Protein AF-A0A0L0G2A8-F1 (afdb_monomer)

Organism: NCBI:txid667725

pLDDT: mean 73.21, std 19.39, range [34.44, 93.0]

Solvent-accessible surface area (backbone atoms only — not comparable to full-atom values): 8520 Å² total; per-residue (Å²): 139,86,84,81,86,84,82,86,83,84,83,81,82,82,76,93,73,88,84,79,91,72,85,79,87,73,85,81,83,80,80,77,80,74,81,78,90,68,78,93,43,63,67,58,33,52,50,56,31,53,76,61,62,27,79,77,76,68,57,68,66,52,38,47,52,51,45,52,50,41,52,56,28,43,79,70,63,49,42,52,44,53,49,53,51,61,68,59,35,50,53,50,24,61,75,69,74,42,78,80,70,54,63,64,57,29,26,51,49,52,46,59,51,56,67,37,62,70,58,33,68,77,36,48,71,62,51,51,55,52,62,76,108

Structure (mmCIF, N/CA/C/O backbone):
data_AF-A0A0L0G2A8-F1
#
_entry.id   AF-A0A0L0G2A8-F1
#
loop_
_atom_site.group_PDB
_atom_site.id
_atom_site.type_symbol
_atom_site.label_atom_id
_atom_site.label_alt_id
_atom_site.label_comp_id
_atom_site.label_asym_id
_atom_site.label_entity_id
_atom_site.label_seq_id
_atom_site.pdbx_PDB_ins_code
_atom_site.Cartn_x
_atom_site.Cartn_y
_atom_site.Cartn_z
_atom_site.occupancy
_atom_site.B_iso_or_equiv
_atom_site.auth_seq_id
_atom_site.auth_comp_id
_atom_site.auth_asym_id
_atom_site.auth_atom_id
_atom_site.pdbx_PDB_model_num
ATOM 1 N N . LYS A 1 1 ? 53.311 43.164 15.117 1.00 40.94 1 LYS A N 1
ATOM 2 C CA . LYS A 1 1 ? 53.490 42.320 13.909 1.00 40.94 1 LYS A CA 1
ATOM 3 C C . LYS A 1 1 ? 52.850 40.971 14.210 1.00 40.94 1 LYS A C 1
ATOM 5 O O . LYS A 1 1 ? 53.427 40.213 14.974 1.00 40.94 1 LYS A O 1
ATOM 10 N N . CYS A 1 2 ? 51.629 40.738 13.733 1.00 40.62 2 CYS A N 1
ATOM 11 C CA . CYS A 1 2 ? 50.869 39.516 14.006 1.00 40.62 2 CYS A CA 1
ATOM 12 C C . CYS A 1 2 ? 51.155 38.494 12.899 1.00 40.62 2 CYS A C 1
ATOM 14 O O . CYS A 1 2 ? 51.042 38.835 11.723 1.00 40.62 2 CYS A O 1
ATOM 16 N N . ALA A 1 3 ? 51.562 37.279 13.266 1.00 45.53 3 ALA A N 1
ATOM 17 C CA . ALA A 1 3 ? 51.799 36.187 12.327 1.00 45.53 3 ALA A CA 1
ATOM 18 C C . ALA A 1 3 ? 50.493 35.411 12.107 1.00 45.53 3 ALA A C 1
ATOM 20 O O . ALA A 1 3 ? 49.876 34.946 13.063 1.00 45.53 3 ALA A O 1
ATOM 21 N N . ALA A 1 4 ? 50.065 35.320 10.849 1.00 45.31 4 ALA A N 1
ATOM 22 C CA . ALA A 1 4 ? 48.860 34.620 10.426 1.00 45.31 4 ALA A CA 1
ATOM 23 C C . ALA A 1 4 ? 49.148 33.126 10.205 1.00 45.31 4 ALA A C 1
ATOM 25 O O . ALA A 1 4 ? 50.085 32.765 9.493 1.00 45.31 4 ALA A O 1
ATOM 26 N N . THR A 1 5 ? 48.327 32.261 10.798 1.00 44.56 5 THR A N 1
ATOM 27 C CA . THR A 1 5 ? 48.356 30.810 10.585 1.00 44.56 5 THR A CA 1
ATOM 28 C C . THR A 1 5 ? 47.608 30.467 9.295 1.00 44.56 5 THR A C 1
ATOM 30 O O . THR A 1 5 ? 46.413 30.727 9.175 1.00 44.56 5 THR A O 1
ATOM 33 N N . ILE A 1 6 ? 48.310 29.884 8.322 1.00 49.44 6 ILE A N 1
ATOM 34 C CA . ILE A 1 6 ? 47.738 29.406 7.058 1.00 49.44 6 ILE A CA 1
ATOM 35 C C . ILE A 1 6 ? 47.194 27.991 7.283 1.00 49.44 6 ILE A C 1
ATOM 37 O O . ILE A 1 6 ? 47.953 27.082 7.609 1.00 49.44 6 ILE A O 1
ATOM 41 N N . VAL A 1 7 ? 45.888 27.796 7.095 1.00 40.31 7 VAL A N 1
ATOM 42 C CA . VAL A 1 7 ? 45.250 26.471 7.103 1.00 40.31 7 VAL A CA 1
ATOM 43 C C . VAL A 1 7 ? 45.177 25.958 5.666 1.00 40.31 7 VAL A C 1
ATOM 45 O O . VAL A 1 7 ? 44.529 26.559 4.811 1.00 40.31 7 VAL A O 1
ATOM 48 N N . THR A 1 8 ? 45.859 24.849 5.386 1.00 46.50 8 THR A N 1
ATOM 49 C CA . THR A 1 8 ? 45.850 24.180 4.080 1.00 46.50 8 THR A CA 1
ATOM 50 C C . THR A 1 8 ? 44.661 23.218 4.006 1.00 46.50 8 THR A C 1
ATOM 52 O O . THR A 1 8 ? 44.580 22.271 4.784 1.00 46.50 8 THR A O 1
ATOM 55 N N . LEU A 1 9 ? 43.731 23.445 3.074 1.00 39.28 9 LEU A N 1
ATOM 56 C CA . LEU A 1 9 ? 42.623 22.526 2.790 1.00 39.28 9 LEU A CA 1
ATOM 57 C C . LEU A 1 9 ? 43.014 21.579 1.649 1.00 39.28 9 LEU A C 1
ATOM 59 O O . LEU A 1 9 ? 43.172 21.995 0.502 1.00 39.28 9 LEU A O 1
ATOM 63 N N . SER A 1 1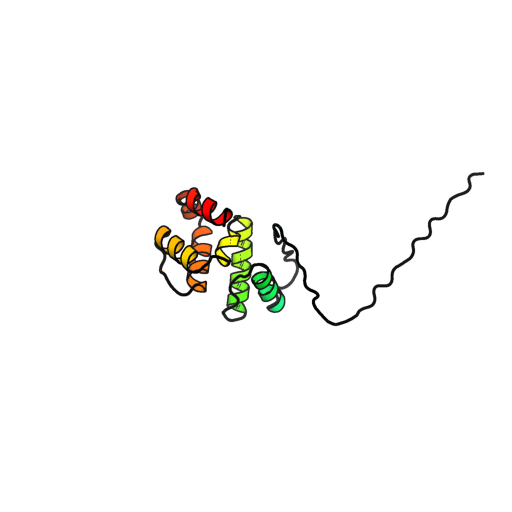0 ? 43.163 20.294 1.965 1.00 39.75 10 SER A N 1
ATOM 64 C CA . SER A 1 10 ? 43.417 19.238 0.982 1.00 39.75 10 SER A CA 1
ATOM 65 C C . SER A 1 10 ? 42.138 18.889 0.214 1.00 39.75 10 SER A C 1
ATOM 67 O O . SER A 1 10 ? 41.163 18.417 0.796 1.00 39.75 10 SER A O 1
ATOM 69 N N . MET A 1 11 ? 42.143 19.080 -1.110 1.00 44.56 11 MET A N 1
ATOM 70 C CA . MET A 1 11 ? 41.071 18.615 -1.997 1.00 44.56 11 MET A CA 1
ATOM 71 C C . MET A 1 11 ? 41.146 17.095 -2.187 1.00 44.56 11 MET A C 1
ATOM 73 O O . MET A 1 11 ? 42.110 16.583 -2.761 1.00 44.56 11 MET A O 1
ATOM 77 N N . VAL A 1 12 ? 40.101 16.367 -1.792 1.00 43.47 12 VAL A N 1
ATOM 78 C CA . VAL A 1 12 ? 39.959 14.944 -2.131 1.00 43.47 12 VAL A CA 1
ATOM 79 C C . VAL A 1 12 ? 39.246 14.818 -3.478 1.00 43.47 12 VAL A C 1
ATOM 81 O O . VAL A 1 12 ? 38.069 15.136 -3.631 1.00 43.47 12 VAL A O 1
ATOM 84 N N . LYS A 1 13 ? 39.992 14.352 -4.480 1.00 43.94 13 LYS A N 1
ATOM 85 C CA . LYS A 1 13 ? 39.531 14.090 -5.847 1.00 43.94 13 LYS A CA 1
ATOM 86 C C . LYS A 1 13 ? 3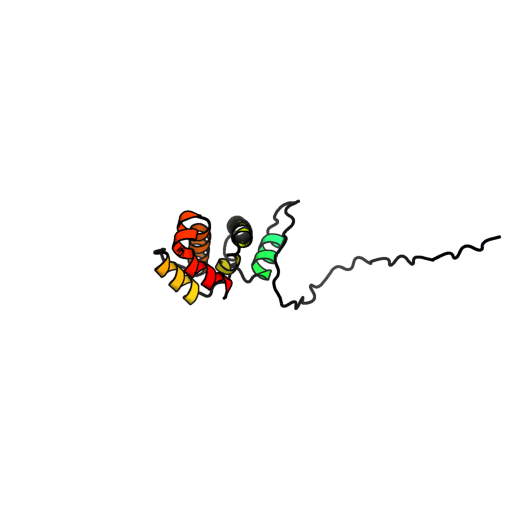8.717 12.790 -5.874 1.00 43.94 13 LYS A C 1
ATOM 88 O O . LYS A 1 13 ? 39.285 11.701 -5.826 1.00 43.94 13 LYS A O 1
ATOM 93 N N . ALA A 1 14 ? 37.390 12.884 -5.957 1.00 47.91 14 ALA A N 1
ATOM 94 C CA . ALA A 1 14 ? 36.526 11.712 -6.094 1.00 47.91 14 ALA A CA 1
ATOM 95 C C . ALA A 1 14 ? 36.577 11.156 -7.532 1.00 47.91 14 ALA A C 1
ATOM 97 O O . ALA A 1 14 ? 36.066 11.750 -8.482 1.00 47.91 14 ALA A O 1
ATOM 98 N N . ASN A 1 15 ? 37.220 9.998 -7.687 1.00 40.72 15 ASN A N 1
ATOM 99 C CA . ASN A 1 15 ? 37.264 9.224 -8.925 1.00 40.72 15 ASN A CA 1
ATOM 100 C C . ASN A 1 15 ? 35.881 8.643 -9.271 1.00 40.72 15 ASN A C 1
ATOM 102 O O . ASN A 1 15 ? 35.276 7.933 -8.469 1.00 40.72 15 ASN A O 1
ATOM 106 N N . LYS A 1 16 ? 35.428 8.850 -10.516 1.00 51.44 16 LYS A N 1
ATOM 107 C CA . LYS A 1 16 ? 34.335 8.078 -11.130 1.00 51.44 16 LYS A CA 1
ATOM 108 C C . LYS A 1 16 ? 34.751 6.604 -11.233 1.00 51.44 16 LYS A C 1
ATOM 110 O O . LYS A 1 16 ? 35.560 6.259 -12.091 1.00 51.44 16 LYS A O 1
ATOM 115 N N . LYS A 1 17 ? 34.148 5.719 -10.437 1.00 43.78 17 LYS A N 1
ATOM 116 C CA . LYS A 1 17 ? 34.100 4.278 -10.734 1.00 43.78 17 LYS A CA 1
ATOM 117 C C . LYS A 1 17 ? 32.650 3.829 -10.889 1.00 43.78 17 LYS A C 1
ATOM 119 O O . LYS A 1 17 ? 31.833 3.979 -9.989 1.00 43.78 17 LYS A O 1
ATOM 124 N N . LYS A 1 18 ? 32.352 3.298 -12.079 1.00 52.25 18 LYS A N 1
ATOM 125 C CA . LYS A 1 18 ? 31.164 2.494 -12.370 1.00 52.25 18 LYS A CA 1
ATOM 126 C C . LYS A 1 18 ? 31.232 1.208 -11.540 1.00 52.25 18 LYS A C 1
ATOM 128 O O . LYS A 1 18 ? 32.271 0.556 -11.539 1.00 52.25 18 LYS A O 1
ATOM 133 N N . GLY A 1 19 ? 30.104 0.807 -10.962 1.00 44.66 19 GLY A N 1
ATOM 134 C CA . GLY A 1 19 ? 29.838 -0.593 -10.640 1.00 44.66 19 GLY A CA 1
ATOM 135 C C . GLY A 1 19 ? 29.697 -0.922 -9.156 1.00 44.66 19 GLY A C 1
ATOM 136 O O . GLY A 1 19 ? 30.659 -0.833 -8.402 1.00 44.66 19 GLY A O 1
ATOM 137 N N . ARG A 1 20 ? 28.505 -1.462 -8.856 1.00 37.06 20 ARG A N 1
ATOM 138 C CA . ARG A 1 20 ? 28.086 -2.279 -7.704 1.00 37.06 20 ARG A CA 1
ATOM 139 C C . ARG A 1 20 ? 27.343 -1.516 -6.589 1.00 37.06 20 ARG A C 1
ATOM 141 O O . ARG A 1 20 ? 27.956 -0.717 -5.891 1.00 37.06 20 ARG A O 1
ATOM 148 N N . PRO A 1 21 ? 26.033 -1.773 -6.391 1.00 44.56 21 PRO A N 1
ATOM 149 C CA . PRO A 1 21 ? 25.341 -1.345 -5.184 1.00 44.56 21 PRO A CA 1
ATOM 150 C C . PRO A 1 21 ? 25.829 -2.221 -4.030 1.00 44.56 21 PRO A C 1
ATOM 152 O O . PRO A 1 21 ? 25.563 -3.424 -3.995 1.00 44.56 21 PRO A O 1
ATOM 155 N N . THR A 1 22 ? 26.580 -1.626 -3.112 1.00 41.50 22 THR A N 1
ATOM 156 C CA . THR A 1 22 ? 26.857 -2.228 -1.812 1.00 41.50 22 THR A CA 1
ATOM 157 C C . THR A 1 22 ? 25.624 -2.020 -0.940 1.00 41.50 22 THR A C 1
ATOM 159 O O . THR A 1 22 ? 25.144 -0.899 -0.797 1.00 41.50 22 THR A O 1
ATOM 162 N N . SER A 1 23 ? 25.108 -3.132 -0.423 1.00 45.31 23 SER A N 1
ATOM 163 C CA . SER A 1 23 ? 24.097 -3.253 0.628 1.00 45.31 23 SER A CA 1
ATOM 164 C C . SER A 1 23 ? 24.077 -2.065 1.599 1.00 45.31 23 SER A C 1
ATOM 166 O O . SER A 1 23 ? 25.033 -1.869 2.346 1.00 45.31 23 SER A O 1
ATOM 168 N N . LEU A 1 24 ? 22.967 -1.324 1.623 1.00 40.81 24 LEU A N 1
ATOM 169 C CA . LEU A 1 24 ? 22.609 -0.434 2.724 1.00 40.81 24 LEU A CA 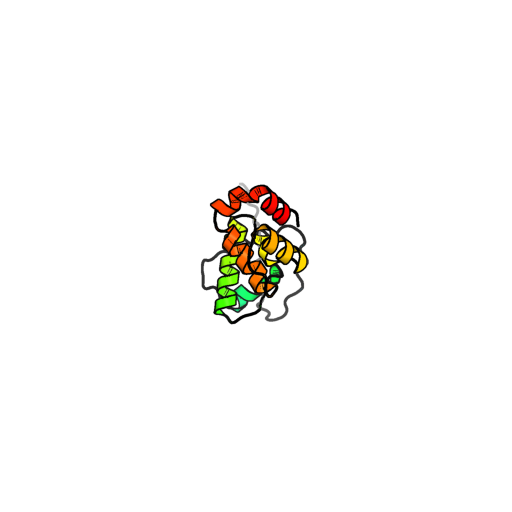1
ATOM 170 C C . LEU A 1 24 ? 21.624 -1.180 3.622 1.00 40.81 24 LEU A C 1
ATOM 172 O O . LEU A 1 24 ? 20.412 -1.143 3.431 1.00 40.81 24 LEU A O 1
ATOM 176 N N . THR A 1 25 ? 22.180 -1.879 4.604 1.00 40.56 25 THR A N 1
ATOM 177 C CA . THR A 1 25 ? 21.535 -2.039 5.904 1.00 40.56 25 THR A CA 1
ATOM 178 C C . THR A 1 25 ? 21.374 -0.648 6.502 1.00 40.56 25 THR A C 1
ATOM 180 O O . THR A 1 25 ? 22.366 -0.025 6.872 1.00 40.56 25 THR A O 1
ATOM 183 N N . SER A 1 26 ? 20.142 -0.160 6.588 1.00 34.44 26 SER A N 1
ATOM 184 C CA . SER A 1 26 ? 19.782 0.823 7.601 1.00 34.44 26 SER A CA 1
ATOM 185 C C . SER A 1 26 ? 18.348 0.561 8.020 1.00 34.44 26 SER A C 1
ATOM 187 O O . SER A 1 26 ? 17.395 0.831 7.292 1.00 34.44 26 SER A O 1
ATOM 189 N N . THR A 1 27 ? 18.241 -0.053 9.188 1.00 44.69 27 THR A N 1
ATOM 190 C CA . THR A 1 27 ? 17.058 -0.044 10.034 1.00 44.69 27 THR A CA 1
ATOM 191 C C . THR A 1 27 ? 16.725 1.412 10.383 1.00 44.69 27 THR A C 1
ATOM 193 O O . THR A 1 27 ? 17.621 2.255 10.435 1.00 44.69 27 THR A O 1
ATOM 196 N N . GLU A 1 28 ? 15.442 1.642 10.664 1.00 37.50 28 GLU A N 1
ATOM 197 C CA . GLU A 1 28 ? 14.861 2.810 11.343 1.00 37.50 28 GLU A CA 1
ATOM 198 C C . GLU A 1 28 ? 14.361 3.943 10.422 1.00 37.50 28 GLU A C 1
ATOM 200 O O . GLU A 1 28 ? 15.090 4.803 9.935 1.00 37.50 28 GLU A O 1
ATOM 205 N N . ASN A 1 29 ? 13.041 3.905 10.204 1.00 38.72 29 ASN A N 1
ATOM 206 C CA . ASN A 1 29 ? 12.145 5.015 9.872 1.00 38.72 29 ASN A CA 1
ATOM 207 C C . ASN A 1 29 ? 12.596 5.931 8.729 1.00 38.72 29 ASN A C 1
ATOM 209 O O . ASN A 1 29 ? 12.825 7.127 8.896 1.00 38.72 29 ASN A O 1
ATOM 213 N N . THR A 1 30 ? 12.648 5.376 7.517 1.00 39.19 30 THR A N 1
ATOM 214 C CA . THR A 1 30 ? 12.830 6.171 6.301 1.00 39.19 30 THR A CA 1
ATOM 215 C C . THR A 1 30 ? 11.542 6.927 5.962 1.00 39.19 30 THR A C 1
ATOM 217 O O . THR A 1 30 ? 10.725 6.479 5.156 1.00 39.19 30 THR A O 1
ATOM 220 N N . THR A 1 31 ? 11.370 8.116 6.536 1.00 43.66 31 THR A N 1
ATOM 221 C CA . THR A 1 31 ? 10.561 9.173 5.922 1.00 43.66 31 THR A CA 1
ATOM 222 C C . THR A 1 31 ? 11.246 9.520 4.601 1.00 43.66 31 THR A C 1
ATOM 224 O O . THR A 1 31 ? 12.209 10.282 4.549 1.00 43.66 31 THR A O 1
ATOM 227 N N . LEU A 1 32 ? 10.816 8.856 3.527 1.00 51.16 32 LEU A N 1
ATOM 228 C CA . LEU A 1 32 ? 11.316 9.040 2.168 1.00 51.16 32 LEU A CA 1
ATOM 229 C C . LEU A 1 32 ? 10.959 10.461 1.710 1.00 51.16 32 LEU A C 1
ATOM 231 O O . LEU A 1 32 ? 9.917 10.705 1.107 1.00 51.16 32 LEU A O 1
ATOM 235 N N . VAL A 1 33 ? 11.829 11.426 2.006 1.00 45.78 33 VAL A N 1
ATOM 236 C CA . VAL A 1 33 ? 11.762 12.767 1.418 1.00 45.78 33 VAL A CA 1
ATOM 237 C C . VAL A 1 33 ? 12.228 12.647 -0.033 1.00 45.78 33 VAL A C 1
ATOM 239 O O . VAL A 1 33 ? 13.385 12.880 -0.373 1.00 45.78 33 VAL A O 1
ATOM 242 N N . THR A 1 34 ? 11.330 12.194 -0.905 1.00 52.59 34 THR A N 1
ATOM 243 C CA . THR A 1 34 ? 11.558 12.182 -2.353 1.00 52.59 34 THR A CA 1
ATOM 244 C C . THR A 1 34 ? 11.424 13.597 -2.913 1.00 52.59 34 THR A C 1
ATOM 246 O O . THR A 1 34 ? 10.316 14.100 -3.112 1.00 52.59 34 THR A O 1
ATOM 249 N N . ASP A 1 35 ? 12.570 14.232 -3.169 1.00 45.06 35 ASP A N 1
ATOM 250 C CA . ASP A 1 35 ? 12.686 15.459 -3.959 1.00 45.06 35 ASP A CA 1
ATOM 251 C C . ASP A 1 35 ? 12.222 15.180 -5.403 1.00 45.06 35 ASP A C 1
ATOM 253 O O . ASP A 1 35 ? 12.770 14.333 -6.116 1.00 45.06 35 ASP A O 1
ATOM 257 N N . ASN A 1 36 ? 11.145 15.854 -5.812 1.00 51.53 36 ASN A N 1
ATOM 258 C CA . ASN A 1 36 ? 10.427 15.612 -7.066 1.00 51.53 36 ASN A CA 1
ATOM 259 C C . ASN A 1 36 ? 10.864 16.520 -8.222 1.00 51.53 36 ASN A C 1
ATOM 261 O O . ASN A 1 36 ? 10.170 16.597 -9.236 1.00 51.53 36 ASN A O 1
ATOM 265 N N . SER A 1 37 ? 12.011 17.184 -8.101 1.00 49.44 37 SER A N 1
ATOM 266 C CA . SER A 1 37 ? 12.488 18.193 -9.055 1.00 49.44 37 SER A CA 1
ATOM 267 C C . SER A 1 37 ? 12.827 17.688 -10.471 1.00 49.44 37 SER A C 1
ATOM 269 O O . SER A 1 37 ? 13.129 18.499 -11.345 1.00 49.44 37 SER A O 1
ATOM 271 N N . GLY A 1 38 ? 12.725 16.388 -10.789 1.00 53.88 38 GLY A N 1
ATOM 272 C CA . GLY A 1 38 ? 12.958 15.934 -12.166 1.00 53.88 38 GLY A CA 1
ATOM 273 C C . GLY A 1 38 ? 12.615 14.477 -12.470 1.00 53.88 38 GLY A C 1
ATOM 274 O O . GLY A 1 38 ? 13.275 13.561 -11.981 1.00 53.88 38 GLY A O 1
ATOM 275 N N . LYS A 1 39 ? 11.613 14.302 -13.350 1.00 60.25 39 LYS A N 1
ATOM 276 C CA . LYS A 1 39 ? 11.200 13.089 -14.092 1.00 60.25 39 LYS A CA 1
ATOM 277 C C . LYS A 1 39 ? 11.301 11.769 -13.306 1.00 60.25 39 LYS A C 1
ATOM 279 O O . LYS A 1 39 ? 12.367 11.164 -13.194 1.00 60.25 39 LYS A O 1
ATOM 284 N N . TRP A 1 40 ? 10.146 11.251 -12.881 1.00 66.56 40 TRP A N 1
ATOM 285 C CA . TRP A 1 40 ? 9.994 9.885 -12.371 1.00 66.56 40 TRP A CA 1
ATOM 286 C C . TRP A 1 40 ? 10.311 8.874 -13.486 1.00 66.56 40 TRP A C 1
ATOM 288 O O . TRP A 1 40 ? 9.475 8.529 -14.331 1.00 66.56 40 TRP A O 1
ATOM 298 N N . THR A 1 41 ? 11.566 8.432 -13.536 1.00 74.12 41 THR A N 1
ATOM 299 C CA . THR A 1 41 ? 11.994 7.344 -14.418 1.00 74.12 41 THR A CA 1
ATOM 300 C C . THR A 1 41 ? 11.527 6.010 -13.840 1.00 74.12 41 THR A C 1
ATOM 302 O O . THR A 1 41 ? 11.376 5.864 -12.626 1.00 74.12 41 THR A O 1
ATOM 305 N N . SER A 1 42 ? 11.293 5.011 -14.693 1.00 73.25 42 SER A N 1
ATOM 306 C CA . SER A 1 42 ? 10.863 3.678 -14.243 1.00 73.25 42 SER A CA 1
ATOM 307 C C . SER A 1 42 ? 11.830 3.020 -13.275 1.00 73.25 42 SER A C 1
ATOM 309 O O . SER A 1 42 ? 11.383 2.353 -12.348 1.00 73.25 42 SER A O 1
ATOM 311 N N . GLY A 1 43 ? 13.135 3.226 -13.477 1.00 80.38 43 GLY A N 1
ATOM 312 C CA . GLY A 1 43 ? 14.174 2.775 -12.554 1.00 80.38 43 GLY A CA 1
ATOM 313 C C . GLY A 1 43 ? 13.956 3.354 -11.161 1.00 80.38 43 GLY A C 1
ATOM 314 O O . GLY A 1 43 ? 13.749 2.597 -10.222 1.00 80.38 43 GLY A O 1
ATOM 315 N N . LYS A 1 44 ? 13.846 4.686 -11.058 1.00 83.06 44 LYS A N 1
ATOM 316 C CA . LYS A 1 44 ? 13.589 5.369 -9.782 1.00 83.06 44 LYS A CA 1
ATOM 317 C C . LYS A 1 44 ? 12.302 4.883 -9.110 1.00 83.06 44 LYS A C 1
ATOM 319 O O . LYS A 1 44 ? 12.315 4.618 -7.917 1.00 83.06 44 LYS A O 1
ATOM 324 N N . CYS A 1 45 ? 11.212 4.717 -9.865 1.00 85.06 45 CYS A N 1
ATOM 325 C CA . CYS A 1 45 ? 9.945 4.249 -9.293 1.00 85.06 45 CYS A CA 1
ATOM 326 C C . CYS A 1 45 ? 10.068 2.830 -8.722 1.00 85.06 45 CYS A C 1
ATOM 328 O O . CYS A 1 45 ? 9.627 2.551 -7.610 1.00 85.06 45 CYS A O 1
ATOM 330 N N . LYS A 1 46 ? 10.705 1.925 -9.474 1.00 86.75 46 LYS A N 1
ATOM 331 C CA . LYS A 1 46 ? 10.950 0.555 -9.015 1.00 86.75 46 LYS A CA 1
ATOM 332 C C . LYS A 1 46 ? 11.858 0.526 -7.793 1.00 86.75 46 LYS A C 1
ATOM 334 O O . LYS A 1 46 ? 11.614 -0.279 -6.905 1.00 86.75 46 LYS A O 1
ATOM 339 N N . ASP A 1 47 ? 12.873 1.382 -7.743 1.00 86.69 47 ASP A N 1
ATOM 340 C CA . ASP A 1 47 ? 13.800 1.440 -6.614 1.00 86.69 47 ASP A CA 1
ATOM 341 C C . ASP A 1 47 ? 13.115 1.964 -5.344 1.00 86.69 47 ASP A C 1
ATOM 343 O O . ASP A 1 47 ? 13.285 1.360 -4.290 1.00 86.69 47 ASP A O 1
ATOM 347 N N . ILE A 1 48 ? 12.262 2.991 -5.454 1.00 85.44 48 ILE A N 1
ATOM 348 C CA . ILE A 1 48 ? 11.448 3.507 -4.337 1.00 85.44 48 ILE A CA 1
ATOM 349 C C . ILE A 1 48 ? 10.468 2.443 -3.832 1.00 85.44 48 ILE A C 1
ATOM 351 O O . ILE A 1 48 ? 10.378 2.180 -2.638 1.00 85.44 48 ILE A O 1
ATOM 355 N N . LEU A 1 49 ? 9.722 1.795 -4.730 1.00 87.50 49 LEU A N 1
ATOM 356 C CA . LEU A 1 49 ? 8.784 0.750 -4.316 1.00 87.50 49 LEU A CA 1
ATOM 357 C C . LEU A 1 49 ? 9.524 -0.449 -3.710 1.00 87.50 49 LEU A C 1
ATOM 359 O O . LEU A 1 49 ? 9.048 -1.031 -2.740 1.00 87.50 49 LEU A O 1
ATOM 363 N N . ARG A 1 50 ? 10.711 -0.794 -4.227 1.00 88.50 50 ARG A N 1
ATOM 364 C CA . ARG A 1 50 ? 11.543 -1.862 -3.663 1.00 88.50 50 ARG A CA 1
ATOM 365 C C . ARG A 1 50 ? 12.071 -1.497 -2.277 1.00 88.50 50 ARG A C 1
ATOM 367 O O . ARG A 1 50 ? 12.080 -2.374 -1.423 1.00 88.50 50 ARG A O 1
ATOM 374 N N . SER A 1 51 ? 12.466 -0.245 -2.030 1.00 85.06 51 SER A N 1
ATOM 375 C CA . SER A 1 51 ? 12.990 0.169 -0.719 1.00 85.06 51 SER A CA 1
ATOM 376 C C . SER A 1 51 ? 11.958 0.049 0.398 1.00 85.06 51 SER A C 1
ATOM 378 O O . SER A 1 51 ? 12.332 -0.120 1.550 1.00 85.06 51 SER A O 1
ATOM 380 N N . VAL A 1 52 ? 10.669 0.103 0.058 1.00 81.12 52 VAL A N 1
ATOM 381 C CA . VAL A 1 52 ? 9.576 -0.120 1.011 1.00 81.12 52 VAL A CA 1
ATOM 382 C C . VAL A 1 52 ? 8.942 -1.507 0.881 1.00 81.12 52 VAL A C 1
ATOM 384 O O . VAL A 1 52 ? 7.945 -1.764 1.524 1.00 81.12 52 VAL A O 1
ATOM 387 N N . ASN A 1 53 ? 9.465 -2.427 0.066 1.00 84.94 53 ASN A N 1
ATOM 388 C CA . ASN A 1 53 ? 8.832 -3.734 -0.200 1.00 84.94 53 ASN A CA 1
ATOM 389 C C . ASN A 1 53 ? 7.393 -3.655 -0.767 1.00 84.94 53 ASN A C 1
ATOM 391 O O . ASN A 1 53 ? 6.588 -4.576 -0.594 1.00 84.94 53 ASN A O 1
ATOM 395 N N . ALA A 1 54 ? 7.061 -2.576 -1.477 1.00 86.94 54 ALA A N 1
ATOM 396 C CA . ALA A 1 54 ? 5.775 -2.410 -2.144 1.00 86.94 54 ALA A CA 1
ATOM 397 C C . ALA A 1 54 ? 5.696 -3.218 -3.460 1.00 86.94 54 ALA A C 1
ATOM 399 O O . ALA A 1 54 ? 6.717 -3.533 -4.083 1.00 86.94 54 ALA A O 1
ATOM 400 N N . PRO A 1 55 ? 4.480 -3.543 -3.940 1.00 87.62 55 PRO A N 1
ATOM 401 C CA . PRO A 1 55 ? 4.291 -4.293 -5.174 1.00 87.62 55 PRO A CA 1
ATOM 402 C C . PRO A 1 55 ? 4.930 -3.649 -6.412 1.00 87.62 55 PRO A C 1
ATOM 404 O O . PRO A 1 55 ? 4.690 -2.486 -6.727 1.00 87.62 55 PRO A O 1
ATOM 407 N N . LEU A 1 56 ? 5.657 -4.449 -7.197 1.00 88.88 56 LEU A N 1
ATOM 408 C CA . LEU A 1 56 ? 6.282 -4.032 -8.464 1.00 88.88 56 LEU A CA 1
ATOM 409 C C . LEU A 1 56 ? 5.553 -4.551 -9.715 1.00 88.88 56 LEU A C 1
ATOM 411 O O . LEU A 1 56 ? 6.027 -4.350 -10.831 1.00 88.88 56 LEU A O 1
ATOM 415 N N . LYS A 1 57 ? 4.424 -5.250 -9.544 1.00 88.25 57 LYS A N 1
ATOM 416 C CA . LYS A 1 57 ? 3.664 -5.852 -10.650 1.00 88.25 57 LYS A CA 1
ATOM 417 C C . LYS A 1 57 ? 2.947 -4.775 -11.473 1.00 88.25 57 LYS A C 1
ATOM 419 O O . LYS A 1 57 ? 2.342 -3.873 -10.893 1.00 88.25 57 LYS A O 1
ATOM 424 N N . GLY A 1 58 ? 2.968 -4.923 -12.795 1.00 85.25 58 GLY A N 1
ATOM 425 C CA . GLY A 1 58 ? 2.320 -4.018 -13.747 1.00 85.25 58 GLY A CA 1
ATOM 426 C C . GLY A 1 58 ? 3.300 -3.443 -14.765 1.00 85.25 58 GLY A C 1
ATOM 427 O O . GLY A 1 58 ? 4.504 -3.706 -14.709 1.00 85.25 58 GLY A O 1
ATOM 428 N N . ASP A 1 59 ? 2.766 -2.673 -15.706 1.00 89.38 59 ASP A N 1
ATOM 429 C CA . ASP A 1 59 ? 3.561 -1.899 -16.650 1.00 89.38 59 ASP A CA 1
ATOM 430 C C . ASP A 1 59 ? 4.170 -0.649 -15.983 1.00 89.38 59 ASP A C 1
ATOM 432 O O . ASP A 1 59 ? 4.043 -0.399 -14.780 1.00 89.38 59 ASP A O 1
ATOM 436 N N . ILE A 1 60 ? 4.900 0.134 -16.773 1.00 84.69 60 ILE A N 1
ATOM 437 C CA . ILE A 1 60 ? 5.591 1.332 -16.296 1.00 84.69 60 ILE A CA 1
ATOM 438 C C . ILE A 1 60 ? 4.641 2.395 -15.732 1.00 84.69 60 ILE A C 1
ATOM 440 O O . ILE A 1 60 ? 5.001 3.069 -14.765 1.00 84.69 60 ILE A O 1
ATOM 444 N N . GLU A 1 61 ? 3.444 2.526 -16.302 1.00 86.31 61 GLU A N 1
ATOM 445 C CA . GLU A 1 61 ? 2.449 3.508 -15.876 1.00 86.31 61 GLU A CA 1
ATOM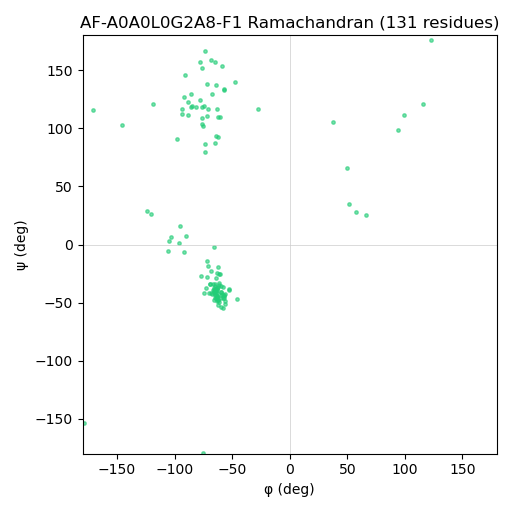 446 C C . GLU A 1 61 ? 1.801 3.088 -14.556 1.00 86.31 61 GLU A C 1
ATOM 448 O O . GLU A 1 61 ? 1.719 3.899 -13.634 1.00 86.31 61 GLU A O 1
ATOM 453 N N . VAL A 1 62 ? 1.477 1.803 -14.384 1.00 88.19 62 VAL A N 1
ATOM 454 C CA . VAL A 1 62 ? 1.007 1.255 -13.101 1.00 88.19 62 VAL A CA 1
ATOM 455 C C . VAL A 1 62 ? 2.054 1.452 -12.003 1.00 88.19 62 VAL A C 1
ATOM 457 O O . VAL A 1 62 ? 1.730 1.869 -10.892 1.00 88.19 62 VAL A O 1
ATOM 460 N N . ILE A 1 63 ? 3.331 1.205 -12.303 1.00 89.31 63 ILE A N 1
ATOM 461 C CA . ILE A 1 63 ? 4.426 1.411 -11.345 1.00 89.31 63 ILE A CA 1
ATOM 462 C C . ILE A 1 63 ? 4.550 2.891 -10.954 1.00 89.31 63 ILE A C 1
ATOM 464 O O . ILE A 1 63 ? 4.728 3.199 -9.775 1.00 89.31 63 ILE A O 1
ATOM 468 N N . ARG A 1 64 ? 4.428 3.816 -11.915 1.00 87.31 64 ARG A N 1
ATOM 469 C CA . ARG A 1 64 ? 4.418 5.262 -11.643 1.00 87.31 64 ARG A CA 1
ATOM 470 C C . ARG A 1 64 ? 3.241 5.665 -10.767 1.00 87.31 64 ARG A C 1
ATOM 472 O O . ARG A 1 64 ? 3.447 6.347 -9.767 1.00 87.31 64 ARG A O 1
ATOM 479 N N . GLN A 1 65 ? 2.036 5.211 -11.100 1.00 88.19 65 GLN A N 1
ATOM 480 C CA . GLN A 1 65 ? 0.836 5.485 -10.311 1.00 88.19 65 GLN A CA 1
ATOM 481 C C . GLN A 1 65 ? 0.964 4.955 -8.883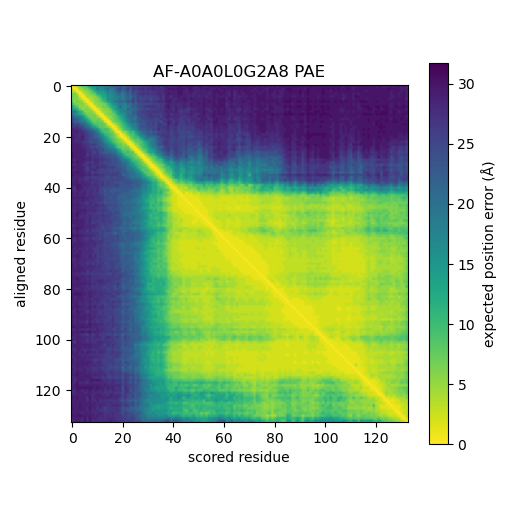 1.00 88.19 65 GLN A C 1
ATOM 483 O O . GLN A 1 65 ? 0.605 5.654 -7.941 1.00 88.19 65 GLN A O 1
ATOM 488 N N . ARG A 1 66 ? 1.534 3.760 -8.696 1.00 90.06 66 ARG A N 1
ATOM 489 C CA . ARG A 1 66 ? 1.762 3.198 -7.360 1.00 90.06 66 ARG A CA 1
ATOM 490 C C . ARG A 1 66 ? 2.790 3.997 -6.560 1.00 90.06 66 ARG A C 1
ATOM 492 O O . ARG A 1 66 ? 2.653 4.137 -5.351 1.00 90.06 66 ARG A O 1
ATOM 499 N N . CYS A 1 67 ? 3.792 4.553 -7.229 1.00 88.19 67 CYS A N 1
ATOM 500 C CA . CYS A 1 67 ? 4.746 5.477 -6.626 1.00 88.19 67 CYS A CA 1
ATOM 501 C C . CYS A 1 67 ? 4.098 6.791 -6.169 1.00 88.19 67 CYS A C 1
ATOM 503 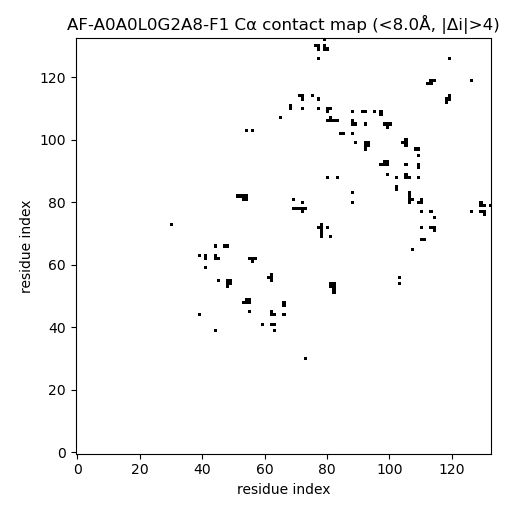O O . CYS A 1 67 ? 4.390 7.263 -5.072 1.00 88.19 67 CYS A O 1
ATOM 505 N N . VAL A 1 68 ? 3.207 7.360 -6.986 1.00 88.44 68 VAL A N 1
ATOM 506 C CA . VAL A 1 68 ? 2.413 8.539 -6.603 1.00 88.44 68 VAL A CA 1
ATOM 507 C C . VAL A 1 68 ? 1.522 8.204 -5.408 1.00 88.44 68 VAL A C 1
ATOM 509 O O . VAL A 1 68 ? 1.568 8.905 -4.405 1.00 88.44 68 VAL A O 1
ATOM 512 N N . LEU A 1 69 ? 0.819 7.069 -5.462 1.00 88.50 69 LEU A N 1
ATOM 513 C CA . LEU A 1 69 ? -0.015 6.588 -4.364 1.00 88.50 69 LEU A CA 1
ATOM 514 C C . LEU A 1 69 ? 0.787 6.416 -3.067 1.00 88.50 69 LEU A C 1
ATOM 516 O O . LEU A 1 69 ? 0.331 6.844 -2.015 1.00 88.50 69 LEU A O 1
ATOM 520 N N . LEU A 1 70 ? 1.992 5.835 -3.123 1.00 89.06 70 LEU A N 1
ATOM 521 C CA . LEU A 1 70 ? 2.868 5.714 -1.953 1.00 89.06 70 LEU A CA 1
ATOM 522 C C . LEU A 1 7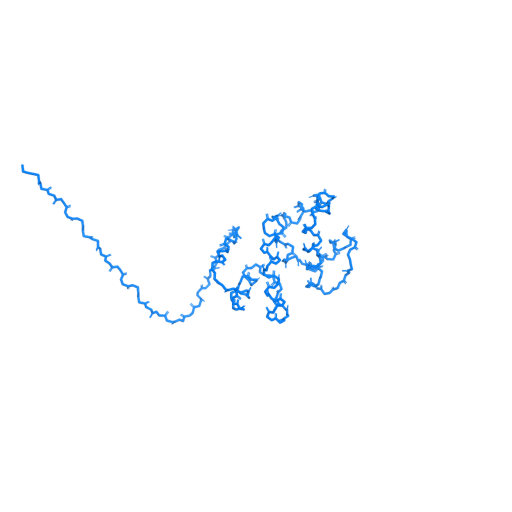0 ? 3.179 7.081 -1.340 1.00 89.06 70 LEU A C 1
ATOM 524 O O . LEU A 1 70 ? 3.105 7.229 -0.124 1.00 89.06 70 LEU A O 1
ATOM 528 N N . LYS A 1 71 ? 3.522 8.069 -2.172 1.00 86.25 71 LYS A N 1
ATOM 529 C CA . LYS A 1 71 ? 3.840 9.422 -1.712 1.00 86.25 71 LYS A CA 1
ATOM 530 C C . LYS A 1 71 ? 2.632 10.076 -1.041 1.00 86.25 71 LYS A C 1
ATOM 532 O O . LYS A 1 71 ? 2.772 10.646 0.040 1.00 86.25 71 LYS A O 1
ATOM 537 N N . ASP A 1 72 ? 1.460 9.960 -1.657 1.00 87.75 72 ASP A N 1
ATOM 538 C CA . ASP A 1 72 ? 0.221 10.510 -1.110 1.00 87.75 72 ASP A CA 1
ATOM 539 C C . ASP A 1 72 ? -0.122 9.836 0.223 1.00 87.75 72 ASP A C 1
ATOM 541 O O . ASP A 1 72 ? -0.401 10.511 1.207 1.00 87.75 72 ASP A O 1
ATOM 545 N N . LEU A 1 73 ? 0.001 8.510 0.314 1.00 86.88 73 LEU A N 1
ATOM 546 C CA . LEU A 1 73 ? -0.213 7.770 1.558 1.00 86.88 73 LEU A CA 1
ATOM 547 C C . LEU A 1 73 ? 0.815 8.122 2.642 1.00 86.88 73 LEU A C 1
ATOM 549 O O . LEU A 1 73 ? 0.451 8.229 3.812 1.00 86.88 73 LEU A O 1
ATOM 553 N N . GLN A 1 74 ? 2.083 8.338 2.282 1.00 86.44 74 GLN A N 1
ATOM 554 C CA . GLN A 1 74 ? 3.120 8.785 3.217 1.00 86.44 74 GLN A CA 1
ATOM 555 C C . GLN A 1 74 ? 2.823 10.175 3.781 1.00 86.44 74 GLN A C 1
ATOM 557 O O . GLN A 1 74 ? 2.963 10.369 4.987 1.00 86.44 74 GLN A O 1
ATOM 562 N N . ALA A 1 75 ? 2.345 11.113 2.958 1.00 84.56 75 ALA A N 1
ATOM 563 C CA . ALA A 1 75 ? 1.926 12.439 3.423 1.00 84.56 75 ALA A CA 1
ATOM 564 C C . ALA A 1 75 ? 0.776 12.368 4.446 1.00 84.56 75 ALA A C 1
ATOM 566 O O . ALA A 1 75 ? 0.624 13.250 5.286 1.00 84.56 75 ALA A O 1
ATOM 567 N N . LEU A 1 76 ? -0.012 11.292 4.398 1.00 83.00 76 LEU A N 1
ATOM 568 C CA . LEU A 1 76 ? -1.119 11.015 5.312 1.00 83.00 76 LEU A CA 1
ATOM 569 C C . LEU A 1 76 ? -0.717 10.092 6.481 1.00 83.00 76 LEU A C 1
ATOM 571 O O . LEU A 1 76 ? -1.550 9.752 7.324 1.00 83.00 76 LEU A O 1
ATOM 575 N N . GLY A 1 77 ? 0.551 9.677 6.546 1.00 82.56 77 GLY A N 1
ATOM 576 C CA . GLY A 1 77 ? 1.074 8.761 7.558 1.00 82.56 77 GLY A CA 1
ATOM 577 C C . GLY A 1 77 ? 0.501 7.344 7.473 1.00 82.56 77 GLY A C 1
ATOM 578 O O . GLY A 1 77 ? 0.430 6.670 8.488 1.00 82.56 77 GLY A O 1
ATOM 579 N N . VAL A 1 78 ? 0.045 6.903 6.299 1.00 85.06 78 VAL A N 1
ATOM 580 C CA . VAL A 1 78 ? -0.504 5.553 6.043 1.00 85.06 78 VAL A CA 1
ATOM 581 C C . VAL A 1 78 ? 0.240 4.842 4.907 1.00 85.06 78 VAL A C 1
ATOM 583 O O . VAL A 1 78 ? -0.311 4.015 4.185 1.00 85.06 78 VAL A O 1
ATOM 586 N N . GLY A 1 79 ? 1.523 5.166 4.720 1.00 85.12 79 GLY A N 1
ATOM 587 C CA . GLY A 1 79 ? 2.365 4.560 3.681 1.00 85.12 79 GLY A CA 1
ATOM 588 C C . GLY A 1 79 ? 2.544 3.042 3.829 1.00 85.12 79 GLY A C 1
ATOM 589 O O . GLY A 1 79 ? 2.748 2.354 2.827 1.00 85.12 79 GLY A O 1
ATOM 590 N N . SER A 1 80 ? 2.405 2.511 5.050 1.00 85.62 80 SER A N 1
ATOM 591 C CA . SER A 1 80 ? 2.492 1.077 5.368 1.00 85.62 80 SER A CA 1
ATOM 592 C C . SER A 1 80 ? 1.413 0.232 4.676 1.00 85.62 80 SER A C 1
ATOM 594 O O . SER A 1 80 ? 1.609 -0.961 4.450 1.00 85.62 80 SER A O 1
ATOM 596 N N . VAL A 1 81 ? 0.317 0.840 4.209 1.00 88.50 81 VAL A N 1
ATOM 597 C CA . VAL A 1 81 ? -0.752 0.145 3.468 1.00 88.50 81 VAL A CA 1
ATOM 598 C C . VAL A 1 81 ? -0.211 -0.647 2.276 1.00 88.50 81 VAL A C 1
ATOM 600 O O . VAL A 1 81 ? -0.648 -1.767 2.012 1.00 88.50 81 VAL A O 1
ATOM 603 N N . LEU A 1 82 ? 0.774 -0.103 1.555 1.00 87.62 82 LEU A N 1
ATOM 604 C CA . LEU A 1 82 ? 1.325 -0.768 0.371 1.00 87.62 82 LEU A CA 1
ATOM 605 C C . LEU A 1 82 ? 2.178 -1.997 0.702 1.00 87.62 82 LEU A C 1
ATOM 607 O O . LEU A 1 82 ? 2.458 -2.792 -0.197 1.00 87.62 82 LEU A O 1
ATOM 611 N N . VAL A 1 83 ? 2.569 -2.178 1.963 1.00 88.19 83 VAL A N 1
ATOM 612 C CA . VAL A 1 83 ? 3.455 -3.266 2.402 1.00 88.19 83 VAL A CA 1
ATOM 613 C C . VAL A 1 83 ? 2.711 -4.362 3.163 1.00 88.19 83 VAL A C 1
ATOM 615 O O . VAL A 1 83 ? 3.288 -5.421 3.418 1.00 88.19 83 VAL A O 1
ATOM 618 N N . LEU A 1 84 ? 1.417 -4.153 3.437 1.00 88.69 84 LEU A N 1
ATOM 619 C CA . LEU A 1 84 ? 0.551 -5.080 4.161 1.00 88.69 84 LEU A CA 1
ATOM 620 C C . LEU A 1 84 ? 0.668 -6.515 3.645 1.00 88.69 84 LEU A C 1
ATOM 622 O O . LEU A 1 84 ? 0.732 -6.783 2.438 1.00 88.69 84 LEU A O 1
ATOM 626 N N . LYS A 1 85 ? 0.656 -7.469 4.577 1.00 89.88 85 LYS A N 1
ATOM 627 C CA . LYS A 1 85 ? 0.549 -8.897 4.258 1.00 89.88 85 LYS A CA 1
ATOM 628 C C . LYS A 1 85 ? -0.839 -9.203 3.696 1.00 89.88 85 LYS A C 1
ATOM 630 O O . LYS A 1 85 ? -1.789 -8.459 3.917 1.00 89.88 85 LYS A O 1
ATOM 635 N N . VAL A 1 86 ? -0.963 -10.313 2.965 1.00 89.38 86 VAL A N 1
ATOM 636 C CA . VAL A 1 86 ? -2.232 -10.704 2.321 1.00 89.38 86 VAL A CA 1
ATOM 637 C C . VAL A 1 86 ? -3.364 -10.819 3.343 1.00 89.38 86 VAL A C 1
ATOM 639 O O . VAL A 1 86 ? -4.455 -10.325 3.079 1.00 89.38 86 VAL A O 1
ATOM 642 N N . ASP A 1 87 ? -3.099 -11.408 4.510 1.00 89.62 87 ASP A N 1
ATOM 643 C CA . ASP A 1 87 ? -4.108 -11.579 5.560 1.00 89.62 87 ASP A CA 1
ATOM 644 C C . ASP A 1 87 ? -4.542 -10.246 6.178 1.00 89.62 87 ASP A C 1
ATOM 646 O O . ASP A 1 87 ? -5.738 -10.020 6.357 1.00 89.62 87 ASP A O 1
ATOM 650 N N . ALA A 1 88 ? -3.595 -9.339 6.440 1.00 88.12 88 ALA A N 1
ATOM 651 C CA . ALA A 1 88 ? -3.882 -7.995 6.943 1.00 88.12 88 ALA A CA 1
ATOM 652 C C . ALA A 1 88 ? -4.681 -7.176 5.915 1.00 88.12 88 ALA A C 1
ATOM 654 O O . ALA A 1 88 ? -5.728 -6.619 6.240 1.00 88.12 88 ALA A O 1
ATOM 655 N N . ALA A 1 89 ? -4.265 -7.204 4.644 1.00 89.56 89 ALA A N 1
ATOM 656 C CA . ALA A 1 89 ? -4.999 -6.575 3.550 1.00 89.56 89 ALA A CA 1
ATOM 657 C C . ALA A 1 89 ? -6.418 -7.152 3.410 1.00 89.56 89 ALA A C 1
ATOM 659 O O . ALA A 1 89 ? -7.371 -6.402 3.234 1.00 89.56 89 ALA A O 1
ATOM 660 N N . ARG A 1 90 ? -6.596 -8.471 3.552 1.00 91.00 90 ARG A N 1
ATOM 661 C CA . ARG A 1 90 ? -7.924 -9.099 3.499 1.00 91.00 90 ARG A CA 1
ATOM 662 C C . ARG A 1 90 ? -8.812 -8.657 4.663 1.00 91.00 90 ARG A C 1
ATOM 664 O O . ARG A 1 90 ? -9.981 -8.355 4.442 1.00 91.00 90 ARG A O 1
ATOM 671 N N . ARG A 1 91 ? -8.271 -8.604 5.885 1.00 90.19 91 ARG A N 1
ATOM 672 C CA . ARG A 1 91 ? -8.998 -8.111 7.069 1.00 90.19 91 ARG A CA 1
ATOM 673 C C . ARG A 1 91 ? -9.446 -6.665 6.878 1.00 90.19 91 ARG A C 1
ATOM 675 O O . ARG A 1 91 ? -10.616 -6.376 7.097 1.00 90.19 91 ARG A O 1
ATOM 682 N N . LEU A 1 92 ? -8.556 -5.805 6.388 1.00 87.50 92 LEU A N 1
ATOM 683 C CA . LEU A 1 92 ? -8.874 -4.406 6.105 1.00 87.50 92 LEU A CA 1
ATOM 684 C C . LEU A 1 92 ? -9.884 -4.251 4.970 1.00 87.50 92 LEU A C 1
ATOM 686 O O . LEU A 1 92 ? -10.788 -3.433 5.085 1.00 87.50 92 LEU A O 1
ATOM 690 N N . CYS A 1 93 ? -9.799 -5.057 3.908 1.00 91.50 93 CYS A N 1
ATOM 691 C CA . CYS A 1 93 ? -10.845 -5.084 2.887 1.00 91.50 93 CYS A CA 1
ATOM 692 C C . CYS A 1 93 ? -12.205 -5.458 3.486 1.00 91.50 93 CYS A C 1
ATOM 694 O O . CYS A 1 93 ? -13.185 -4.810 3.156 1.00 91.50 93 CYS A O 1
ATOM 696 N N . ASN A 1 94 ? -12.274 -6.440 4.390 1.00 90.25 94 ASN A N 1
ATOM 697 C CA . ASN A 1 94 ? -13.537 -6.805 5.039 1.00 90.25 94 ASN A CA 1
ATOM 698 C C . ASN A 1 94 ? -14.075 -5.684 5.940 1.00 90.25 94 ASN A C 1
ATOM 700 O O . ASN A 1 94 ? -15.271 -5.427 5.931 1.00 90.25 94 ASN A O 1
ATOM 704 N N . GLN A 1 95 ? -13.203 -5.016 6.700 1.00 87.69 95 GLN A N 1
ATOM 705 C CA . GLN A 1 95 ? -13.592 -3.918 7.592 1.00 87.69 95 GLN A CA 1
ATOM 706 C C . GLN A 1 95 ? -14.030 -2.663 6.832 1.00 87.69 95 GLN A C 1
ATOM 708 O O . GLN A 1 95 ? -14.926 -1.962 7.281 1.00 87.69 95 GLN A O 1
ATOM 713 N N . LEU A 1 96 ? -13.412 -2.394 5.681 1.00 86.12 96 LEU A N 1
ATOM 714 C CA . LEU A 1 96 ? -13.753 -1.275 4.801 1.00 86.12 96 LEU A CA 1
ATOM 715 C C . LEU A 1 96 ? -14.815 -1.645 3.749 1.00 86.12 96 LEU A C 1
ATOM 717 O O . LEU A 1 96 ? -15.037 -0.865 2.825 1.00 86.12 96 LEU A O 1
ATOM 721 N N . GLU A 1 97 ? -15.411 -2.840 3.842 1.00 88.75 97 GLU A N 1
ATOM 722 C CA . GLU A 1 97 ? -16.401 -3.374 2.891 1.00 88.75 97 GLU A CA 1
ATOM 723 C C . GLU A 1 97 ? -15.941 -3.321 1.415 1.00 88.75 97 GLU A C 1
ATOM 725 O O . GLU A 1 97 ? -16.716 -3.116 0.482 1.00 88.75 97 GLU A O 1
ATOM 730 N N . LEU A 1 98 ? -14.641 -3.517 1.180 1.00 90.19 98 LEU A N 1
ATOM 731 C CA . LEU A 1 98 ? -14.022 -3.499 -0.141 1.00 90.19 98 LEU A CA 1
ATOM 732 C C . LEU A 1 98 ? -13.991 -4.896 -0.761 1.00 90.19 98 LEU A C 1
ATOM 734 O O . LEU A 1 98 ? -13.731 -5.904 -0.100 1.00 90.19 98 LEU A O 1
ATOM 738 N N . ALA A 1 99 ? -14.134 -4.942 -2.086 1.00 90.31 99 ALA A N 1
ATOM 739 C CA . ALA A 1 99 ? -13.956 -6.173 -2.843 1.00 90.31 99 ALA A CA 1
ATOM 740 C C . ALA A 1 99 ? -12.556 -6.770 -2.616 1.00 90.31 99 ALA A C 1
ATOM 742 O O . ALA A 1 99 ? -11.537 -6.075 -2.730 1.00 90.31 99 ALA A O 1
ATOM 743 N N . GLN A 1 100 ? -12.505 -8.079 -2.365 1.00 89.62 100 GLN A N 1
ATOM 744 C CA . GLN A 1 100 ? -11.255 -8.832 -2.295 1.00 89.62 100 GLN A CA 1
ATOM 745 C C . GLN A 1 100 ? -10.666 -9.047 -3.701 1.00 89.62 100 GLN A C 1
ATOM 747 O O . GLN A 1 100 ? -11.307 -8.796 -4.726 1.00 89.62 100 GLN A O 1
ATOM 752 N N . GLY A 1 101 ? -9.408 -9.467 -3.763 1.00 90.12 101 GLY A N 1
ATOM 753 C CA . GLY A 1 101 ? -8.710 -9.700 -5.022 1.00 90.12 101 GLY A CA 1
ATOM 754 C C . GLY A 1 101 ? -7.294 -10.199 -4.789 1.00 90.12 101 GLY A C 1
ATOM 755 O O . GLY A 1 101 ? -6.976 -10.782 -3.750 1.00 90.12 101 GLY A O 1
ATOM 756 N N . THR A 1 102 ? -6.414 -9.944 -5.750 1.00 91.31 102 THR A N 1
ATOM 757 C CA . THR A 1 102 ? -4.981 -10.159 -5.550 1.00 91.31 102 THR A CA 1
ATOM 758 C C . THR A 1 102 ? -4.442 -9.216 -4.471 1.00 91.31 102 THR A C 1
ATOM 760 O O . THR A 1 102 ? -4.996 -8.144 -4.230 1.00 91.31 102 THR A O 1
ATOM 763 N N . LYS A 1 103 ? -3.312 -9.578 -3.841 1.00 89.62 103 LYS A N 1
ATOM 764 C CA . LYS A 1 103 ? -2.636 -8.728 -2.839 1.00 89.62 103 LYS A CA 1
ATOM 765 C C . LYS A 1 103 ? -2.523 -7.274 -3.305 1.00 89.62 103 LYS A C 1
ATOM 767 O O . LYS A 1 103 ? -2.821 -6.361 -2.549 1.00 89.62 103 LYS A O 1
ATOM 772 N N . VAL A 1 104 ? -2.083 -7.094 -4.550 1.00 89.81 104 VAL A N 1
ATOM 773 C CA . VAL A 1 104 ? -1.816 -5.786 -5.154 1.00 89.81 104 VAL A CA 1
ATOM 774 C C . VAL A 1 104 ? -3.097 -4.969 -5.293 1.00 89.81 104 VAL A C 1
ATOM 776 O O . VAL A 1 104 ? -3.119 -3.811 -4.899 1.00 89.81 104 VAL A O 1
ATOM 779 N N . GLU A 1 105 ? -4.172 -5.579 -5.789 1.00 91.06 105 GLU A N 1
ATOM 780 C CA . GLU A 1 105 ? -5.465 -4.901 -5.924 1.00 91.06 105 GLU A CA 1
ATOM 781 C C . GLU A 1 105 ? -6.045 -4.519 -4.562 1.00 91.06 105 GLU A C 1
ATOM 783 O O . GLU A 1 105 ? -6.581 -3.424 -4.416 1.00 91.06 105 GLU A O 1
ATOM 788 N N . MET A 1 106 ? -5.911 -5.392 -3.558 1.00 93.00 106 MET A N 1
ATOM 789 C CA . MET A 1 106 ? -6.392 -5.108 -2.205 1.00 93.00 106 MET A CA 1
ATOM 790 C C . MET A 1 106 ? -5.667 -3.904 -1.596 1.00 93.00 106 MET A C 1
ATOM 792 O O . MET A 1 106 ? -6.328 -2.955 -1.184 1.00 93.00 106 MET A O 1
ATOM 796 N N . VAL A 1 107 ? -4.327 -3.881 -1.595 1.00 91.44 107 VAL A N 1
ATOM 797 C CA . VAL A 1 107 ? -3.571 -2.757 -1.006 1.00 91.44 107 VAL A CA 1
ATOM 798 C C . VAL A 1 107 ? -3.785 -1.444 -1.758 1.00 91.44 107 VAL A C 1
ATOM 800 O O . VAL A 1 107 ? -3.836 -0.385 -1.139 1.00 91.44 107 VAL A O 1
ATOM 803 N N . GLU A 1 108 ? -3.968 -1.487 -3.079 1.00 91.19 108 GLU A N 1
ATOM 804 C CA . GLU A 1 108 ? -4.278 -0.286 -3.856 1.00 91.19 108 GLU A CA 1
ATOM 805 C C . GLU A 1 108 ? -5.682 0.244 -3.587 1.00 91.19 108 GLU A C 1
ATOM 807 O O . GLU A 1 108 ? -5.851 1.456 -3.460 1.00 91.19 108 GLU A O 1
ATOM 812 N N . ARG A 1 109 ? -6.684 -0.640 -3.480 1.00 91.44 109 ARG A N 1
ATOM 813 C CA . ARG A 1 109 ? -8.047 -0.242 -3.104 1.00 91.44 109 ARG A CA 1
ATOM 814 C C . ARG A 1 109 ? -8.056 0.368 -1.712 1.00 91.44 109 ARG A C 1
ATOM 816 O O . ARG A 1 109 ? -8.552 1.476 -1.567 1.00 91.44 109 ARG A O 1
ATOM 823 N N . ILE A 1 110 ? -7.447 -0.299 -0.729 1.00 91.00 110 ILE A N 1
ATOM 824 C CA . ILE A 1 110 ? -7.328 0.224 0.640 1.00 91.00 110 ILE A CA 1
ATOM 825 C C . ILE A 1 110 ? -6.645 1.593 0.615 1.00 91.00 110 ILE A C 1
ATOM 827 O O . ILE A 1 110 ? -7.179 2.547 1.169 1.00 91.00 110 ILE A O 1
ATOM 831 N N . GLY A 1 111 ? -5.514 1.724 -0.086 1.00 89.75 111 GLY A N 1
ATOM 832 C CA . GLY A 1 111 ? -4.794 2.991 -0.200 1.00 89.75 111 GLY A CA 1
ATOM 833 C C . GLY A 1 111 ? -5.674 4.116 -0.746 1.00 89.75 111 GLY A C 1
ATOM 834 O O . GLY A 1 111 ? -5.800 5.165 -0.121 1.00 89.75 111 GLY A O 1
ATOM 835 N N . ARG A 1 112 ? -6.356 3.886 -1.871 1.00 90.44 112 ARG A N 1
ATOM 836 C CA . ARG A 1 112 ? -7.264 4.881 -2.469 1.00 90.44 112 ARG A CA 1
ATOM 837 C C . ARG A 1 112 ? -8.446 5.214 -1.557 1.00 90.44 112 ARG A C 1
ATOM 839 O O . ARG A 1 112 ? -8.823 6.377 -1.463 1.00 90.44 112 ARG A O 1
ATOM 846 N N . THR A 1 113 ? -9.000 4.226 -0.862 1.00 89.88 113 THR A N 1
ATOM 847 C CA . THR A 1 113 ? -10.081 4.424 0.110 1.00 89.88 113 THR A CA 1
ATOM 848 C C . THR A 1 113 ? -9.623 5.300 1.275 1.00 89.88 113 THR A C 1
ATOM 850 O O . THR A 1 113 ? -10.313 6.248 1.638 1.00 89.88 113 THR A O 1
ATOM 853 N N . LEU A 1 114 ? -8.423 5.059 1.807 1.00 86.19 114 LEU A N 1
ATOM 854 C CA . LEU A 1 114 ? -7.855 5.838 2.908 1.00 86.19 114 LEU A CA 1
ATOM 855 C C . LEU A 1 114 ? -7.432 7.254 2.497 1.00 86.19 114 LEU A C 1
ATOM 857 O O . LEU A 1 114 ? -7.323 8.132 3.354 1.00 86.19 114 LEU A O 1
ATOM 861 N N . MET A 1 115 ? -7.245 7.530 1.203 1.00 85.88 115 MET A N 1
ATOM 862 C CA . MET A 1 115 ? -7.078 8.907 0.730 1.00 85.88 115 MET A CA 1
ATOM 863 C C . MET A 1 115 ? -8.339 9.748 0.968 1.00 85.88 115 MET A C 1
ATOM 865 O O . MET A 1 115 ? -8.213 10.949 1.212 1.00 85.88 115 MET A O 1
ATOM 869 N N . ASN A 1 116 ? -9.532 9.143 0.988 1.00 86.31 116 ASN A N 1
ATOM 870 C CA . ASN A 1 116 ? -10.769 9.851 1.298 1.00 86.31 116 ASN A CA 1
ATOM 871 C C . ASN A 1 116 ? -10.825 10.222 2.789 1.00 86.31 116 ASN A C 1
ATOM 873 O O . ASN A 1 116 ? -10.868 9.356 3.661 1.00 86.31 116 ASN A O 1
ATOM 877 N N . GLN A 1 117 ? -10.848 11.524 3.078 1.00 79.56 117 GLN A N 1
ATOM 878 C CA . GLN A 1 117 ? -10.837 12.055 4.440 1.00 79.56 117 GLN A CA 1
ATOM 879 C C . GLN A 1 117 ? -12.033 11.592 5.283 1.00 79.56 117 GLN A C 1
ATOM 881 O O . GLN A 1 117 ? -11.857 11.334 6.470 1.00 79.56 117 GLN A O 1
ATOM 886 N N . VAL A 1 118 ? -13.218 11.441 4.681 1.00 81.62 118 VAL A N 1
ATOM 887 C CA . VAL A 1 118 ? -14.432 11.010 5.398 1.00 81.62 118 VAL A CA 1
ATOM 888 C C . VAL A 1 118 ? -14.267 9.580 5.902 1.00 81.62 118 VAL A C 1
ATOM 890 O O . VAL A 1 118 ? -14.480 9.306 7.080 1.00 81.62 118 VAL A O 1
ATOM 893 N N . VAL A 1 119 ? -13.806 8.684 5.025 1.00 79.69 119 VAL A N 1
ATOM 894 C CA . VAL A 1 119 ? -13.536 7.288 5.392 1.00 79.69 119 VAL A CA 1
ATOM 895 C C . VAL A 1 119 ? -12.428 7.226 6.433 1.00 79.69 119 VAL A C 1
ATOM 897 O O . VAL A 1 119 ? -12.498 6.427 7.360 1.00 79.69 119 VAL A O 1
ATOM 900 N N . ARG A 1 120 ? -11.428 8.101 6.313 1.00 78.06 120 ARG A N 1
ATOM 901 C CA . ARG A 1 120 ? -10.314 8.171 7.250 1.00 78.06 120 ARG A CA 1
ATOM 902 C C . ARG A 1 120 ? -10.775 8.472 8.673 1.00 78.06 120 ARG A C 1
ATOM 904 O O . ARG A 1 120 ? -10.517 7.672 9.557 1.00 78.06 120 ARG A O 1
ATOM 911 N N . GLN A 1 121 ? -11.537 9.552 8.840 1.00 78.00 121 GLN A N 1
ATOM 912 C CA . GLN A 1 121 ? -12.072 9.977 10.137 1.00 78.00 121 GLN A CA 1
ATOM 913 C C . GLN A 1 121 ? -13.015 8.936 10.750 1.00 78.00 121 GLN A C 1
ATOM 915 O O . GLN A 1 121 ? -13.006 8.717 11.956 1.00 78.00 121 GLN A O 1
ATOM 920 N N . GLN A 1 122 ? -13.809 8.254 9.922 1.00 80.56 122 GLN A N 1
ATOM 921 C CA . GLN A 1 122 ? -14.677 7.167 10.384 1.00 80.56 122 GLN A CA 1
ATOM 922 C C . GLN A 1 122 ? -13.893 5.926 10.837 1.00 80.56 122 GLN A C 1
ATOM 924 O O . GLN A 1 122 ? -14.406 5.132 11.620 1.00 80.56 122 GLN A O 1
ATOM 929 N N . ASN A 1 123 ? -12.657 5.758 10.362 1.00 80.50 123 ASN A N 1
ATOM 930 C CA . ASN A 1 123 ? -11.828 4.576 10.581 1.00 80.50 123 ASN A CA 1
ATOM 931 C C . ASN A 1 123 ? -10.508 4.902 11.303 1.00 80.50 123 ASN A C 1
ATOM 933 O O . ASN A 1 123 ? -9.535 4.160 11.161 1.00 80.50 123 ASN A O 1
ATOM 937 N N . ASP A 1 124 ? -10.464 5.975 12.102 1.00 76.38 124 ASP A N 1
ATOM 938 C CA . ASP A 1 124 ? -9.247 6.429 12.797 1.00 76.38 124 ASP A CA 1
ATOM 939 C C . ASP A 1 124 ? -8.585 5.306 13.620 1.00 76.38 124 ASP A C 1
ATOM 941 O O . ASP A 1 124 ? -7.363 5.151 13.597 1.00 76.38 124 ASP A O 1
ATOM 945 N N . ALA A 1 125 ? -9.382 4.450 14.271 1.00 75.56 125 ALA A N 1
ATOM 946 C CA . ALA A 1 125 ? -8.881 3.298 15.025 1.00 75.56 125 ALA A CA 1
ATOM 947 C C . ALA A 1 125 ? -8.206 2.232 14.138 1.00 75.56 125 ALA A C 1
ATOM 949 O O . ALA A 1 125 ? -7.188 1.658 14.524 1.00 75.56 125 ALA A O 1
ATOM 950 N N . LEU A 1 126 ? -8.732 1.981 12.933 1.00 75.75 126 LEU A N 1
ATOM 951 C CA . LEU A 1 126 ? -8.115 1.054 11.974 1.00 75.75 126 LEU A CA 1
ATOM 952 C C . LEU A 1 126 ? -6.811 1.621 11.417 1.00 75.75 126 LEU A C 1
ATOM 954 O O . LEU A 1 126 ? -5.862 0.888 11.158 1.00 75.75 126 LEU A O 1
ATOM 958 N N . ILE A 1 127 ? -6.753 2.935 11.246 1.00 75.62 127 ILE A N 1
ATOM 959 C CA . ILE A 1 127 ? -5.580 3.625 10.717 1.00 75.62 127 ILE A CA 1
ATOM 960 C C . ILE A 1 127 ? -4.451 3.665 11.734 1.00 75.62 127 ILE A C 1
ATOM 962 O O . ILE A 1 127 ? -3.294 3.502 11.349 1.00 75.62 127 ILE A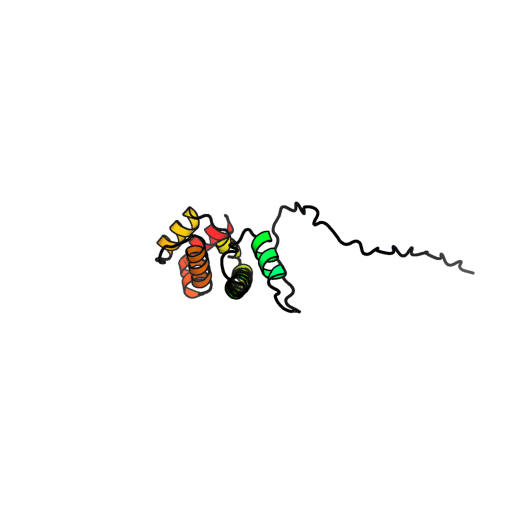 O 1
ATOM 966 N N . ALA A 1 128 ? -4.777 3.835 13.015 1.00 76.88 128 ALA A N 1
ATOM 967 C CA . ALA A 1 128 ? -3.811 3.672 14.092 1.00 76.88 128 ALA A CA 1
ATOM 968 C C . ALA A 1 128 ? -3.183 2.268 14.047 1.00 76.88 128 ALA A C 1
ATOM 970 O O . ALA A 1 128 ? -1.963 2.153 14.010 1.00 76.88 128 ALA A O 1
ATOM 971 N N . ALA A 1 129 ? -3.996 1.218 13.887 1.00 73.94 129 ALA A N 1
ATOM 972 C CA . ALA A 1 129 ? -3.491 -0.153 13.774 1.00 73.94 129 ALA A CA 1
ATOM 973 C C . ALA A 1 129 ? -2.571 -0.373 12.555 1.00 73.94 129 ALA A C 1
ATOM 975 O O . ALA A 1 129 ? -1.625 -1.146 12.636 1.00 73.94 129 ALA A O 1
ATOM 976 N N . ILE A 1 130 ? -2.811 0.324 11.438 1.00 74.94 130 ILE A N 1
ATOM 977 C CA . ILE A 1 130 ? -1.945 0.282 10.244 1.00 74.94 130 ILE A CA 1
ATOM 978 C C . ILE A 1 130 ? -0.612 1.019 10.466 1.00 74.94 130 ILE A C 1
ATOM 980 O O . ILE A 1 130 ? 0.378 0.713 9.799 1.00 74.94 130 ILE A O 1
ATOM 984 N N . ARG A 1 131 ? -0.579 2.026 11.345 1.00 68.88 131 ARG A N 1
ATOM 985 C CA . ARG A 1 131 ? 0.652 2.758 11.692 1.00 68.88 131 ARG A CA 1
ATOM 986 C C . ARG A 1 131 ? 1.557 1.977 12.640 1.00 68.88 131 ARG A C 1
ATOM 988 O O . ARG A 1 131 ? 2.761 2.206 12.605 1.00 68.88 131 ARG A O 1
ATOM 995 N N . ASP A 1 132 ? 0.971 1.097 13.447 1.00 63.72 132 ASP A N 1
ATOM 996 C CA . ASP A 1 132 ? 1.676 0.304 14.456 1.00 63.72 132 ASP A CA 1
ATOM 997 C C . ASP A 1 132 ? 2.164 -1.073 13.937 1.00 63.72 132 ASP A C 1
ATOM 999 O O . ASP A 1 132 ? 2.876 -1.770 14.662 1.00 63.72 132 ASP A O 1
ATOM 1003 N N 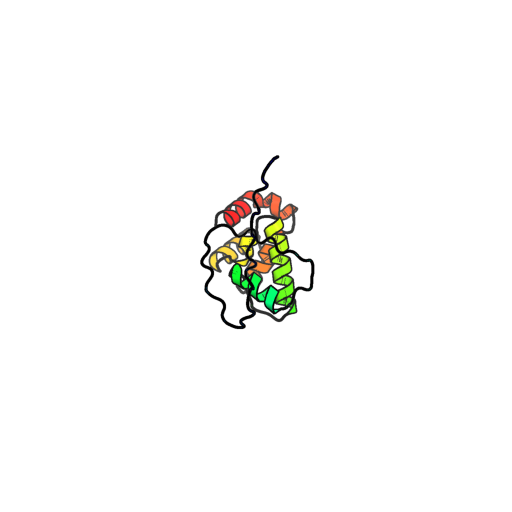. GLU A 1 133 ? 1.804 -1.468 12.703 1.00 57.00 133 GLU A N 1
ATOM 1004 C CA . GLU A 1 133 ? 2.328 -2.658 11.984 1.00 57.00 133 GLU A CA 1
ATOM 1005 C C . GLU A 1 133 ? 3.632 -2.379 11.216 1.00 57.00 133 GLU A C 1
ATOM 1007 O O . GLU A 1 133 ? 4.527 -3.259 11.261 1.00 57.00 133 GLU A O 1
#

Sequence (133 aa):
KCAATIVTLSMVKANKKKGRPTSLTSTENTTLVTDNSGKWTSGKCKDILRSVNAPLKGDIEVIRQRCVLLKDLQALGVGSVLVLKVDAARRLCNQLELAQGTKVEMVERIGRTLMNQVVRQQNDALIAAIRDE

Foldseek 3Di:
DDDDDDDDDDDDDDDDDDDDDDDDDDDDDPPPPDDPPDDDDLVNLQVVCVVLVFDPDDDSVVSVVVSVLLVLCSVVLLSLLRVDDLVLLVVLCVVLVHDDDPSNVSSVVSSVQCSDPVSCVVCVVVSVVSNVD

Mean predicted aligned error: 13.97 Å

Secondary structure (DSSP, 8-state):
-PPPPPPP-------------------S--------SS---HHHHHHHHHHTT----S-HHHHHHHHHHHHHHHHTT-GGGGG--HHHHHHHHHHTTPPP-SHHHHHHHHHHHHHSHHHHHHTHHHHHHHH--

Radius of gyration: 21.51 Å; Cα contacts (8 Å, |Δi|>4): 94; chains: 1; bounding box: 70×54×32 Å